Protein AF-A0A383TWI8-F1 (afdb_monomer_lite)

Radius of gyration: 23.91 Å; chains: 1; bounding box: 51×26×67 Å

Secondary structure (DSSP, 8-state):
-----------HHHHHHHHHHHHHHT--HHHHHHHHHTTPPPHHHHHHHHHHHHHHHHHHHHHHHHHHHHHHHHHHHSS--HHHHHHHHHHHHHHHTTS----TT--GGGTTS--

Sequence (115 aa):
MKNTRVVVRLAEEDKQRWVKMCEKRGISLTDLVISSVEEKMMKDEKLGLMKFIELQDNYFLKVQNNINQFAKHANTQQRVGEASLREFNELLKQVQIFKIPTSPELNMRTLTNDL

pLDDT: mean 75.93, std 17.26, range [35.06, 98.0]

Organism: NCBI:txid2497989

Structure (mmCIF, N/CA/C/O backbone):
data_AF-A0A383TWI8-F1
#
_entry.id   AF-A0A383TWI8-F1
#
loop_
_atom_site.group_PDB
_atom_site.id
_atom_site.type_symbol
_atom_site.label_atom_id
_atom_site.label_alt_id
_atom_site.label_comp_id
_atom_site.label_asym_id
_atom_site.label_entity_id
_atom_site.label_seq_id
_atom_site.pdbx_PDB_ins_code
_atom_site.Cartn_x
_atom_site.Cartn_y
_atom_site.Cartn_z
_atom_site.occupancy
_atom_site.B_iso_or_equiv
_atom_site.auth_seq_id
_atom_site.auth_comp_id
_atom_site.auth_asym_id
_atom_site.auth_atom_id
_atom_site.pdbx_PDB_model_num
ATOM 1 N N . MET A 1 1 ? -20.895 14.874 4.192 1.00 60.53 1 MET A N 1
ATOM 2 C CA . MET A 1 1 ? -21.438 13.637 4.801 1.00 60.53 1 MET A CA 1
ATOM 3 C C . MET A 1 1 ? -21.515 13.824 6.307 1.00 60.53 1 MET A C 1
ATOM 5 O O . MET A 1 1 ? -20.646 14.493 6.853 1.00 60.53 1 MET A O 1
ATOM 9 N N . LYS A 1 2 ? -22.555 13.300 6.967 1.00 74.31 2 LYS A N 1
ATOM 10 C CA . LYS A 1 2 ? -22.624 13.266 8.435 1.00 74.31 2 LYS A CA 1
ATOM 11 C C . LYS A 1 2 ? -21.988 11.961 8.911 1.00 74.31 2 LYS A C 1
ATOM 13 O O . LYS A 1 2 ? -22.376 10.903 8.432 1.00 74.31 2 LYS A O 1
ATOM 18 N N . ASN A 1 3 ? -21.029 12.048 9.828 1.00 86.38 3 ASN A N 1
ATOM 19 C CA . ASN A 1 3 ? -20.415 10.869 10.432 1.00 86.38 3 ASN A CA 1
ATOM 20 C C . ASN A 1 3 ? -21.327 10.327 11.536 1.00 86.38 3 ASN A C 1
ATOM 22 O O . ASN A 1 3 ? -21.845 11.095 12.349 1.00 86.38 3 ASN A O 1
ATOM 26 N N . THR A 1 4 ? -21.482 9.008 11.585 1.00 92.69 4 THR A N 1
ATOM 27 C CA . THR A 1 4 ? -22.238 8.306 12.627 1.00 92.69 4 THR A CA 1
ATOM 28 C C . THR A 1 4 ? -21.302 7.367 13.376 1.00 92.69 4 THR A C 1
ATOM 30 O O . THR A 1 4 ? -20.346 6.841 12.811 1.00 92.69 4 THR A O 1
ATOM 33 N N . ARG A 1 5 ? -21.551 7.182 14.675 1.00 92.81 5 ARG A N 1
ATOM 34 C CA . ARG A 1 5 ? -20.750 6.304 15.527 1.00 92.81 5 ARG A CA 1
ATOM 35 C C . ARG A 1 5 ? -21.345 4.901 15.543 1.00 92.81 5 ARG A C 1
ATOM 37 O O . ARG A 1 5 ? -22.521 4.742 15.850 1.00 92.81 5 ARG A O 1
ATOM 44 N N . VAL A 1 6 ? -20.503 3.904 15.301 1.00 92.00 6 VAL A N 1
ATOM 45 C CA . VAL A 1 6 ? -20.802 2.486 15.533 1.00 92.00 6 VAL A CA 1
ATOM 46 C C . VAL A 1 6 ? -19.965 2.015 16.720 1.00 92.00 6 VAL A C 1
ATOM 48 O O . VAL A 1 6 ? -18.803 2.400 16.851 1.00 92.00 6 VAL A O 1
ATOM 51 N N . VAL A 1 7 ? -20.558 1.220 17.611 1.00 94.94 7 VAL A N 1
ATOM 52 C CA . VAL A 1 7 ? -19.869 0.627 18.764 1.00 94.94 7 VAL A CA 1
ATOM 53 C C . VAL A 1 7 ? -19.819 -0.880 18.568 1.00 94.94 7 VAL A C 1
ATOM 55 O O . VAL A 1 7 ? -20.856 -1.514 18.397 1.00 94.94 7 VAL A O 1
ATOM 58 N N . VAL A 1 8 ? -18.615 -1.445 18.617 1.00 92.25 8 VAL A N 1
ATOM 59 C CA . VAL A 1 8 ? -18.371 -2.887 18.502 1.00 92.25 8 VAL A CA 1
ATOM 60 C C . VAL A 1 8 ? -17.840 -3.395 19.839 1.00 92.25 8 VAL A C 1
ATOM 62 O O . VAL A 1 8 ? -16.977 -2.759 20.445 1.00 92.25 8 VAL A O 1
ATOM 65 N N . ARG A 1 9 ? -18.370 -4.528 20.311 1.00 95.38 9 ARG A N 1
ATOM 66 C CA . ARG A 1 9 ? -17.833 -5.255 21.469 1.00 95.38 9 ARG A CA 1
ATOM 67 C C . ARG A 1 9 ? -16.881 -6.337 20.972 1.00 95.38 9 ARG A C 1
ATOM 69 O O . ARG A 1 9 ? -17.235 -7.085 20.069 1.00 95.38 9 ARG A O 1
ATOM 76 N N . LEU A 1 10 ? -15.704 -6.407 21.576 1.00 95.06 10 LEU A N 1
ATOM 77 C CA . LEU A 1 10 ? -14.658 -7.381 21.285 1.00 95.06 10 LEU A CA 1
ATOM 78 C C . LEU A 1 10 ? -13.853 -7.647 22.559 1.00 95.06 10 LEU A C 1
ATOM 80 O O . LEU A 1 10 ? -13.938 -6.863 23.510 1.00 95.06 10 LEU A O 1
ATOM 84 N N . ALA A 1 11 ? -13.094 -8.740 22.570 1.00 98.00 11 ALA A N 1
ATOM 85 C CA .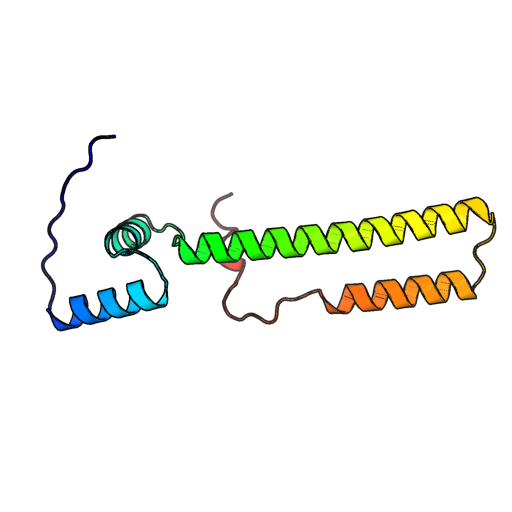 ALA A 1 11 ? -12.156 -9.021 23.646 1.00 98.00 11 ALA A CA 1
ATOM 86 C C . ALA A 1 11 ? -11.054 -7.947 23.693 1.00 98.00 11 ALA A C 1
ATOM 88 O O . ALA A 1 11 ? -10.709 -7.333 22.675 1.00 98.00 11 ALA A O 1
ATOM 89 N N . GLU A 1 12 ? -10.506 -7.697 24.880 1.00 97.44 12 GLU A N 1
ATOM 90 C CA . GLU A 1 12 ? -9.469 -6.675 25.054 1.00 97.44 12 GLU A CA 1
ATOM 91 C C . GLU A 1 12 ? -8.191 -7.066 24.297 1.00 97.44 12 GLU A C 1
ATOM 93 O O . GLU A 1 12 ? -7.544 -6.221 23.677 1.00 97.44 12 GLU A O 1
ATOM 98 N N . GLU A 1 13 ? -7.876 -8.360 24.249 1.00 97.69 13 GLU A N 1
ATOM 99 C CA . GLU A 1 13 ? -6.731 -8.904 23.523 1.00 97.69 13 GLU A CA 1
ATOM 100 C C . GLU A 1 13 ? -6.848 -8.650 22.013 1.00 97.69 13 GLU A C 1
ATOM 102 O O . GLU A 1 13 ? -5.875 -8.246 21.366 1.00 97.69 13 GLU A O 1
ATOM 107 N N . ASP A 1 14 ? -8.049 -8.819 21.454 1.00 96.62 14 ASP A N 1
ATOM 108 C CA . ASP A 1 14 ? -8.321 -8.550 20.041 1.00 96.62 14 ASP A CA 1
ATOM 109 C C . ASP A 1 14 ? -8.145 -7.067 19.727 1.00 96.62 14 ASP A C 1
ATOM 111 O O . ASP A 1 14 ? -7.476 -6.704 18.755 1.00 96.62 14 ASP A O 1
ATOM 115 N N . LYS A 1 15 ? -8.670 -6.194 20.592 1.00 96.19 15 LYS A N 1
ATOM 116 C CA . LYS A 1 15 ? -8.531 -4.745 20.441 1.00 96.19 15 LYS A CA 1
ATOM 117 C C . LYS A 1 15 ? -7.064 -4.329 20.447 1.00 96.19 15 LYS A C 1
ATOM 119 O O . LYS A 1 15 ? -6.641 -3.568 19.577 1.00 96.19 15 LYS A O 1
ATOM 124 N N . GLN A 1 16 ? -6.275 -4.843 21.386 1.00 97.31 16 GLN A N 1
ATOM 125 C CA . GLN A 1 16 ? -4.843 -4.552 21.464 1.00 97.31 16 GLN A CA 1
ATOM 126 C C . GLN A 1 16 ? -4.093 -5.050 20.230 1.00 97.31 16 GLN A C 1
ATOM 128 O O . GLN A 1 16 ? -3.224 -4.349 19.704 1.00 97.31 16 GLN A O 1
ATOM 133 N N . ARG A 1 17 ? -4.440 -6.239 19.729 1.00 97.06 17 ARG A N 1
ATOM 134 C CA . ARG A 1 17 ? -3.866 -6.777 18.493 1.00 97.06 17 ARG A CA 1
ATOM 135 C C . ARG A 1 17 ? -4.189 -5.889 17.290 1.00 97.06 17 ARG A C 1
ATOM 137 O O . ARG A 1 17 ? -3.295 -5.625 16.486 1.00 97.06 17 ARG A O 1
ATOM 144 N N . TRP A 1 18 ? -5.426 -5.408 17.172 1.00 96.25 18 TRP A N 1
ATOM 145 C CA . TRP A 1 18 ? -5.835 -4.520 16.081 1.00 96.25 18 TRP A CA 1
ATOM 146 C C . TRP A 1 18 ? -5.108 -3.178 16.151 1.00 96.25 18 TRP A C 1
ATOM 148 O O . TRP A 1 18 ? -4.590 -2.723 15.136 1.00 96.25 18 TRP A O 1
ATOM 158 N N . VAL A 1 19 ? -4.987 -2.585 17.344 1.00 95.56 19 VAL A N 1
ATOM 159 C CA . VAL A 1 19 ? -4.235 -1.334 17.549 1.00 95.56 19 VAL A CA 1
ATOM 160 C C . VAL A 1 19 ? -2.777 -1.493 17.117 1.00 95.56 19 VAL A C 1
ATOM 162 O O . VAL A 1 19 ? -2.309 -0.711 16.295 1.00 95.56 19 VAL A O 1
ATOM 165 N N . LYS A 1 20 ? -2.084 -2.548 17.568 1.00 97.19 20 LYS A N 1
ATOM 166 C CA . LYS A 1 20 ? -0.687 -2.812 17.171 1.00 97.19 20 LYS A CA 1
ATOM 167 C C . LYS A 1 20 ? -0.526 -2.986 15.660 1.00 97.19 20 LYS A C 1
ATOM 169 O O . LYS A 1 20 ? 0.459 -2.541 15.075 1.00 97.19 20 LYS A O 1
ATOM 174 N N . MET A 1 21 ? -1.484 -3.648 15.012 1.00 94.50 21 MET A N 1
ATOM 175 C CA . MET A 1 21 ? -1.477 -3.800 13.558 1.00 94.50 21 MET A CA 1
ATOM 176 C C . MET A 1 21 ? -1.659 -2.452 12.852 1.00 94.50 21 MET A C 1
ATOM 178 O O . MET A 1 21 ? -0.924 -2.162 11.908 1.00 94.50 21 MET A O 1
ATOM 182 N N . CYS A 1 22 ? -2.606 -1.637 13.315 1.00 94.50 22 CYS A N 1
ATOM 183 C CA . CYS A 1 22 ? -2.856 -0.293 12.807 1.00 94.50 22 CYS A CA 1
ATOM 184 C C . CYS A 1 22 ? -1.620 0.607 12.946 1.00 94.50 22 CYS A C 1
ATOM 186 O O . CYS A 1 22 ? -1.238 1.259 11.978 1.00 94.50 22 CYS A O 1
ATOM 188 N N . GLU A 1 23 ? -0.944 0.577 14.098 1.00 94.69 23 GLU A N 1
ATOM 189 C CA . GLU A 1 23 ? 0.307 1.309 14.338 1.00 94.69 23 GLU A CA 1
ATOM 190 C C . GLU A 1 23 ? 1.407 0.887 13.364 1.00 94.69 23 GLU A C 1
ATOM 192 O O . GLU A 1 23 ? 2.026 1.736 12.724 1.00 94.69 23 GLU A O 1
ATOM 197 N N . LYS A 1 24 ? 1.609 -0.426 13.185 1.00 93.56 24 LYS A N 1
ATOM 198 C CA . LYS A 1 24 ? 2.609 -0.956 12.247 1.00 93.56 24 LYS A CA 1
ATOM 199 C C . LYS A 1 24 ? 2.340 -0.521 10.802 1.00 93.56 24 LYS A C 1
ATOM 201 O O . LYS A 1 24 ? 3.285 -0.282 10.056 1.00 93.56 24 LYS A O 1
ATOM 206 N N . ARG A 1 25 ? 1.067 -0.455 10.403 1.00 88.62 25 ARG A N 1
ATOM 207 C CA . ARG A 1 25 ? 0.631 -0.090 9.044 1.00 88.62 25 ARG A CA 1
ATOM 208 C C . ARG A 1 25 ? 0.440 1.420 8.845 1.00 88.62 25 ARG A C 1
ATOM 210 O O . ARG A 1 25 ? 0.272 1.865 7.716 1.00 88.62 25 ARG A O 1
ATOM 217 N N . GLY A 1 26 ? 0.459 2.217 9.914 1.00 91.88 26 GLY A N 1
ATOM 218 C CA . GLY A 1 26 ? 0.180 3.654 9.854 1.00 91.88 26 GLY A CA 1
ATOM 219 C C . GLY A 1 26 ? -1.267 3.991 9.467 1.00 91.88 26 GLY A C 1
ATOM 220 O O . GLY A 1 26 ? -1.506 5.017 8.830 1.00 91.88 26 GLY A O 1
ATOM 221 N N . ILE A 1 27 ? -2.230 3.136 9.826 1.00 93.31 27 ILE A N 1
ATOM 222 C CA . ILE A 1 27 ? -3.667 3.316 9.544 1.00 93.31 27 ILE A CA 1
ATOM 223 C C . ILE A 1 27 ? -4.467 3.462 10.842 1.00 93.31 27 ILE A C 1
ATOM 225 O O . ILE A 1 27 ? -3.990 3.095 11.913 1.00 93.31 27 ILE A O 1
ATOM 229 N N . SER A 1 28 ? -5.693 3.988 10.775 1.00 94.19 28 SER A N 1
ATOM 230 C CA . SER A 1 28 ? -6.575 4.043 11.947 1.00 94.19 28 SER A CA 1
ATOM 231 C C . SER A 1 28 ? -7.428 2.776 12.096 1.00 94.19 28 SER A C 1
ATOM 233 O O . SER A 1 28 ? -7.684 2.060 11.131 1.00 94.19 28 SER A O 1
ATOM 235 N N . LEU A 1 29 ? -7.942 2.524 13.306 1.00 93.62 29 LEU A N 1
ATOM 236 C CA . LEU A 1 29 ? -8.956 1.482 13.544 1.00 93.62 29 LEU A CA 1
A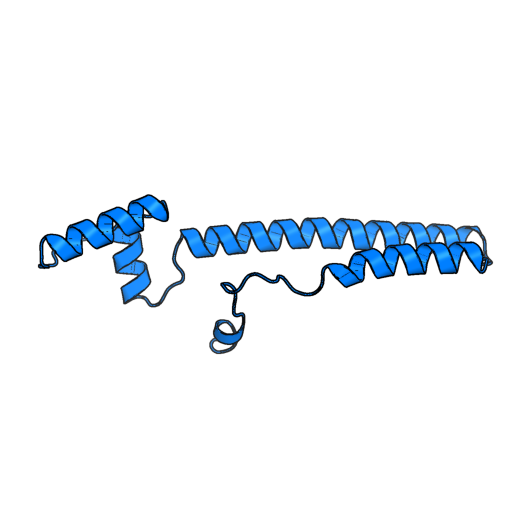TOM 237 C C . LEU A 1 29 ? -10.213 1.683 12.687 1.00 93.62 29 LEU A C 1
ATOM 239 O O . LEU A 1 29 ? -10.807 0.713 12.232 1.00 93.62 29 LEU A O 1
ATOM 243 N N . THR A 1 30 ? -10.611 2.936 12.462 1.00 93.06 30 THR A N 1
ATOM 244 C CA . THR A 1 30 ? -11.740 3.266 11.589 1.00 93.06 30 THR A CA 1
ATOM 245 C C . THR A 1 30 ? -11.453 2.842 10.153 1.00 93.06 30 THR A C 1
ATOM 247 O O . THR A 1 30 ? -12.294 2.187 9.547 1.00 93.06 30 THR A O 1
ATOM 250 N N . ASP A 1 31 ? -10.262 3.160 9.633 1.00 91.94 31 ASP A N 1
ATOM 251 C CA . ASP A 1 31 ? -9.855 2.756 8.283 1.00 91.94 31 ASP A CA 1
ATOM 252 C C . ASP A 1 31 ? -9.830 1.234 8.160 1.00 91.94 31 ASP A C 1
ATOM 254 O O . ASP A 1 31 ? -10.350 0.697 7.186 1.00 91.94 31 ASP A O 1
ATOM 258 N N . LEU A 1 32 ? -9.285 0.542 9.165 1.00 93.31 32 LEU A N 1
ATOM 259 C CA . LEU A 1 32 ? -9.261 -0.915 9.210 1.00 93.31 32 LEU A CA 1
ATOM 260 C C . LEU A 1 32 ? -10.677 -1.501 9.134 1.00 93.31 32 LEU A C 1
ATOM 262 O O . LEU A 1 32 ? -10.940 -2.347 8.283 1.00 93.31 32 LEU A O 1
ATOM 266 N N . VAL A 1 33 ? -11.586 -1.059 10.008 1.00 93.56 33 VAL A N 1
ATOM 267 C CA . VAL A 1 33 ? -12.952 -1.602 10.082 1.00 93.56 33 VAL A CA 1
ATOM 268 C C . VAL A 1 33 ? -13.727 -1.305 8.802 1.00 93.56 33 VAL A C 1
ATOM 270 O O . VAL A 1 33 ? -14.328 -2.216 8.246 1.00 93.56 33 VAL A O 1
ATOM 273 N N . ILE A 1 34 ? -13.690 -0.063 8.310 1.00 92.38 34 ILE A N 1
ATOM 274 C CA . ILE A 1 34 ? -14.401 0.317 7.083 1.00 92.38 34 ILE A CA 1
ATOM 275 C C . ILE A 1 34 ? -13.857 -0.471 5.893 1.00 92.38 34 ILE A C 1
ATOM 277 O O . ILE A 1 34 ? -14.635 -1.094 5.183 1.00 92.38 34 ILE A O 1
ATOM 281 N N . SER A 1 35 ? -12.534 -0.499 5.702 1.00 91.31 35 SER A N 1
ATOM 282 C CA . SER A 1 35 ? -11.926 -1.191 4.556 1.00 91.31 35 SER A CA 1
ATOM 283 C C . SER A 1 35 ? -12.204 -2.694 4.593 1.00 91.31 35 SER A C 1
ATOM 285 O O . SER A 1 35 ? -12.491 -3.284 3.560 1.00 91.31 35 SER A O 1
ATOM 287 N N . SER A 1 36 ? -12.200 -3.299 5.786 1.00 90.69 36 SER A N 1
ATOM 288 C CA . SER A 1 36 ? -12.505 -4.727 5.948 1.00 90.69 36 SER A CA 1
ATOM 289 C C . SER A 1 36 ? -13.974 -5.052 5.671 1.00 90.69 36 SER A C 1
ATOM 291 O O . SER A 1 36 ? -14.261 -6.083 5.079 1.00 90.69 36 SER A O 1
ATOM 293 N N . VAL A 1 37 ? -14.908 -4.197 6.105 1.00 91.44 37 VAL A N 1
ATOM 294 C CA . VAL A 1 37 ? -16.353 -4.408 5.902 1.00 91.44 37 VAL A CA 1
ATOM 295 C C . VAL A 1 37 ? -16.773 -4.106 4.465 1.00 91.44 37 VAL A C 1
ATOM 297 O O . VAL A 1 37 ? -17.660 -4.764 3.937 1.00 91.44 37 VAL A O 1
ATOM 300 N N . GLU A 1 38 ? -16.156 -3.109 3.836 1.00 92.31 38 GLU A N 1
ATOM 301 C CA . GLU A 1 38 ? -16.454 -2.709 2.458 1.00 92.31 38 GLU A CA 1
ATOM 302 C C . GLU A 1 38 ? -15.639 -3.488 1.414 1.00 92.31 38 GLU A C 1
ATOM 304 O O . GLU A 1 38 ? -15.735 -3.167 0.233 1.00 92.31 38 GLU A O 1
ATOM 309 N N . GLU A 1 39 ? -14.821 -4.460 1.838 1.00 86.88 39 GLU A N 1
ATOM 310 C CA . GLU A 1 39 ? -13.901 -5.232 0.983 1.00 86.88 39 GLU A CA 1
ATOM 311 C C . GLU A 1 39 ? -13.003 -4.336 0.107 1.00 86.88 39 GLU A C 1
ATOM 313 O O . GLU A 1 39 ? -12.625 -4.665 -1.017 1.00 86.88 39 GLU A O 1
ATOM 318 N N . LYS A 1 40 ? -12.643 -3.161 0.636 1.00 85.88 40 LYS A N 1
ATOM 319 C CA . LYS A 1 40 ? -11.800 -2.183 -0.050 1.00 85.88 40 LYS A CA 1
ATOM 320 C C . LYS A 1 40 ? -10.344 -2.359 0.339 1.00 85.88 40 LYS A C 1
ATOM 322 O O . LYS A 1 40 ? -10.011 -2.650 1.484 1.00 85.88 40 LYS A O 1
ATOM 327 N N . MET A 1 41 ? -9.472 -2.077 -0.625 1.00 83.25 41 MET A N 1
ATOM 328 C CA . MET A 1 41 ? -8.032 -1.980 -0.399 1.00 83.25 41 MET A CA 1
ATOM 329 C C . MET A 1 41 ? -7.730 -0.980 0.720 1.00 83.25 41 MET A C 1
ATOM 331 O O . MET A 1 41 ? -8.256 0.142 0.719 1.00 83.25 41 MET A O 1
ATOM 335 N N . MET A 1 42 ? -6.858 -1.369 1.650 1.00 87.31 42 MET A N 1
ATOM 336 C CA . MET A 1 42 ? -6.489 -0.502 2.758 1.00 87.31 42 MET A CA 1
ATOM 337 C C . MET A 1 42 ? -5.653 0.688 2.281 1.00 87.31 42 MET A C 1
ATOM 339 O O . MET A 1 42 ? -5.024 0.695 1.219 1.00 87.31 42 MET A O 1
ATOM 343 N N . LYS A 1 43 ? -5.673 1.764 3.069 1.00 83.25 43 LYS A N 1
ATOM 344 C CA . LYS A 1 43 ? -5.051 3.040 2.696 1.00 83.25 43 LYS A CA 1
ATOM 345 C C . LYS A 1 43 ? -3.531 2.934 2.519 1.00 83.25 43 LYS A C 1
ATOM 347 O O . LYS A 1 43 ? -2.980 3.580 1.627 1.00 83.25 43 LYS A O 1
ATOM 352 N N . ASP A 1 44 ? -2.869 2.146 3.358 1.00 83.19 44 ASP A N 1
ATOM 353 C CA . ASP A 1 44 ? -1.440 1.836 3.277 1.00 83.19 44 ASP A CA 1
ATOM 354 C C . ASP A 1 44 ? -1.105 1.051 2.004 1.00 83.19 44 ASP A C 1
ATOM 356 O O . ASP A 1 44 ? -0.165 1.407 1.292 1.00 83.19 44 ASP A O 1
ATOM 360 N N . GLU A 1 45 ? -1.928 0.060 1.659 1.00 83.94 45 GLU A N 1
ATOM 361 C CA . GLU A 1 45 ? -1.795 -0.735 0.433 1.00 83.94 45 GLU A CA 1
ATOM 362 C C . GLU A 1 45 ? -1.953 0.142 -0.815 1.00 83.94 45 GLU A C 1
ATOM 364 O O . GLU A 1 45 ? -1.108 0.118 -1.712 1.00 83.94 45 GLU A O 1
ATOM 369 N N . LYS A 1 46 ? -2.974 1.010 -0.836 1.00 84.69 46 LYS A N 1
ATOM 370 C CA . LYS A 1 46 ? -3.190 1.973 -1.925 1.00 84.69 46 LYS A CA 1
ATOM 371 C C . LYS A 1 46 ? -2.007 2.928 -2.086 1.00 84.69 46 LYS A C 1
ATOM 373 O O . LYS A 1 46 ? -1.613 3.236 -3.210 1.00 84.69 46 LYS A O 1
ATOM 378 N N . LEU A 1 47 ? -1.435 3.407 -0.981 1.00 83.31 47 LEU A N 1
ATOM 379 C CA . LEU A 1 47 ? -0.262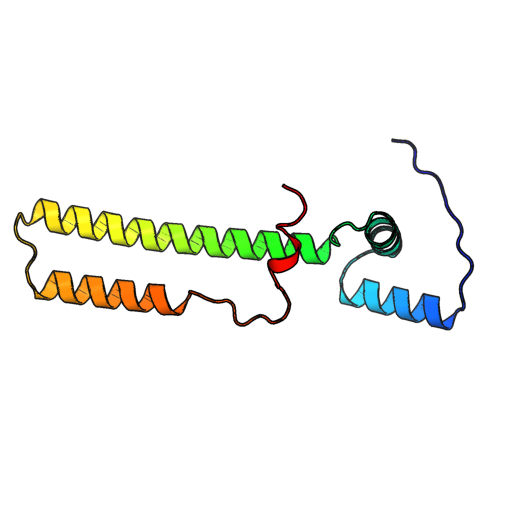 4.280 -1.015 1.00 83.31 47 LEU A CA 1
ATOM 380 C C . LEU A 1 47 ? 0.974 3.545 -1.550 1.00 83.31 47 LEU A C 1
ATOM 382 O O . LEU A 1 47 ? 1.725 4.115 -2.342 1.00 83.31 47 LEU A O 1
ATOM 386 N N . GLY A 1 48 ? 1.176 2.292 -1.138 1.00 84.12 48 GLY A N 1
ATOM 387 C CA . GLY A 1 48 ? 2.235 1.432 -1.663 1.00 84.12 48 GLY A CA 1
ATOM 388 C C . GLY A 1 48 ? 2.106 1.224 -3.172 1.00 84.12 48 GLY A C 1
ATOM 389 O O . GLY A 1 48 ? 3.075 1.428 -3.902 1.00 84.12 48 GLY A O 1
ATOM 390 N N . LEU A 1 49 ? 0.894 0.921 -3.646 1.00 82.31 49 LEU A N 1
ATOM 391 C CA . LEU A 1 49 ? 0.599 0.753 -5.068 1.00 82.31 49 LEU A CA 1
ATOM 392 C C . LEU A 1 49 ? 0.852 2.039 -5.867 1.00 82.31 49 LEU A C 1
ATOM 394 O O . LEU A 1 49 ? 1.478 1.986 -6.921 1.00 82.31 49 LEU A O 1
ATOM 398 N N . MET A 1 50 ? 0.424 3.199 -5.361 1.00 80.12 50 MET A N 1
ATOM 399 C CA . MET A 1 50 ? 0.650 4.484 -6.036 1.00 80.12 50 MET A CA 1
ATOM 400 C C . MET A 1 50 ? 2.137 4.811 -6.173 1.00 80.12 50 MET A C 1
ATOM 402 O O . MET A 1 50 ? 2.588 5.154 -7.262 1.00 80.12 50 MET A O 1
ATOM 406 N N . LYS A 1 51 ? 2.918 4.634 -5.100 1.00 81.44 51 LYS A N 1
ATOM 407 C CA . LYS A 1 51 ? 4.378 4.813 -5.151 1.00 81.44 51 LYS A CA 1
ATOM 408 C C . LYS A 1 51 ? 5.030 3.851 -6.137 1.00 81.44 51 LYS A C 1
ATOM 410 O O . LYS A 1 51 ? 5.972 4.219 -6.831 1.00 81.44 51 LYS A O 1
ATOM 415 N N . PHE A 1 52 ? 4.541 2.615 -6.195 1.00 78.88 52 PHE A N 1
ATOM 416 C CA . PHE A 1 52 ? 5.026 1.633 -7.151 1.00 78.88 52 PHE A CA 1
ATOM 417 C C . PHE A 1 52 ? 4.753 2.067 -8.598 1.00 78.88 52 PHE A C 1
ATOM 419 O O . PHE A 1 52 ? 5.678 2.050 -9.405 1.00 78.88 52 PHE A O 1
ATOM 426 N N . ILE A 1 53 ? 3.530 2.507 -8.912 1.00 74.44 53 ILE A N 1
ATOM 427 C CA . ILE A 1 53 ? 3.163 3.017 -10.244 1.00 74.44 53 ILE A CA 1
ATOM 428 C C . ILE A 1 53 ? 4.036 4.219 -10.616 1.00 74.44 53 ILE A C 1
ATOM 430 O O . ILE A 1 53 ? 4.633 4.229 -11.686 1.00 74.44 53 ILE A O 1
ATOM 434 N N . GLU A 1 54 ? 4.193 5.184 -9.710 1.00 74.94 54 GLU A N 1
ATOM 435 C CA . GLU A 1 54 ? 5.014 6.376 -9.943 1.00 74.94 54 GLU A CA 1
ATOM 436 C C . GLU A 1 54 ? 6.486 6.026 -10.218 1.00 74.94 54 GLU A C 1
ATOM 438 O O . GLU A 1 54 ? 7.128 6.604 -11.100 1.00 74.94 54 GLU A O 1
ATOM 443 N N . LEU A 1 55 ? 7.043 5.051 -9.494 1.00 77.69 55 LEU A N 1
ATOM 444 C CA . LEU A 1 55 ? 8.382 4.543 -9.782 1.00 77.69 55 LEU A CA 1
ATOM 445 C C . LEU A 1 55 ? 8.441 3.928 -11.182 1.00 77.69 55 LEU A C 1
ATOM 447 O O . LEU A 1 55 ? 9.349 4.264 -11.941 1.00 77.69 55 LEU A O 1
ATOM 451 N N . GLN A 1 56 ? 7.479 3.073 -11.543 1.00 72.94 56 GLN A N 1
ATOM 452 C CA . GLN A 1 56 ? 7.414 2.461 -12.874 1.00 72.94 56 GLN A CA 1
ATOM 453 C C . GLN A 1 56 ? 7.310 3.512 -13.988 1.00 72.94 56 GLN A C 1
ATOM 455 O O . GLN A 1 56 ? 8.075 3.433 -14.949 1.00 72.94 56 GLN A O 1
ATOM 460 N N . ASP A 1 57 ? 6.461 4.530 -13.843 1.00 71.31 57 ASP A N 1
ATOM 461 C CA . ASP A 1 57 ? 6.324 5.621 -14.817 1.00 71.31 57 ASP A CA 1
ATOM 462 C C . ASP A 1 57 ? 7.653 6.361 -15.024 1.00 71.31 57 ASP A C 1
ATOM 464 O O . ASP A 1 57 ? 8.093 6.573 -16.159 1.00 71.31 57 ASP A O 1
ATOM 468 N N . ASN A 1 58 ? 8.367 6.666 -13.936 1.00 75.25 58 ASN A N 1
ATOM 469 C CA . ASN A 1 58 ? 9.699 7.268 -14.003 1.00 75.25 58 ASN A CA 1
ATOM 470 C C . ASN A 1 58 ? 10.717 6.381 -14.746 1.00 75.25 58 ASN A C 1
ATOM 472 O O . ASN A 1 58 ? 11.590 6.895 -15.454 1.00 75.25 58 ASN A O 1
ATOM 476 N N . TYR A 1 59 ? 10.624 5.055 -14.614 1.00 74.44 59 TYR A N 1
ATOM 477 C CA . TYR A 1 59 ? 11.468 4.125 -15.367 1.00 74.44 59 TYR A CA 1
ATOM 478 C C . TYR A 1 59 ? 11.094 4.085 -16.851 1.00 74.44 59 TYR A C 1
ATOM 480 O O . TYR A 1 59 ? 11.986 4.202 -17.696 1.00 74.44 59 TYR A O 1
ATOM 488 N N . PHE A 1 60 ? 9.806 3.984 -17.189 1.00 76.50 60 PHE A N 1
ATOM 489 C CA . PHE A 1 60 ? 9.348 3.972 -18.582 1.00 76.50 60 PHE A CA 1
ATOM 490 C C . PHE A 1 60 ? 9.739 5.249 -19.329 1.00 76.50 60 PHE A C 1
ATOM 492 O O . PHE A 1 60 ? 10.189 5.164 -20.473 1.00 76.50 60 PHE A O 1
ATOM 499 N N . LEU A 1 61 ? 9.691 6.412 -18.671 1.00 77.94 61 LEU A N 1
ATOM 500 C CA . LEU A 1 61 ? 10.169 7.674 -19.242 1.00 77.94 61 LEU A CA 1
ATOM 501 C C . LEU A 1 61 ? 11.663 7.632 -19.602 1.00 77.94 61 LEU A C 1
ATOM 503 O O . LEU A 1 61 ? 12.060 8.111 -20.666 1.00 77.94 61 LEU A O 1
ATOM 507 N N . LYS A 1 62 ? 12.512 7.028 -18.760 1.00 79.25 62 LYS A N 1
ATOM 508 C CA . LYS A 1 62 ? 13.949 6.867 -19.060 1.00 79.25 62 LYS A CA 1
ATOM 509 C C . LYS A 1 62 ? 14.178 5.935 -20.247 1.00 79.25 62 LYS A C 1
ATOM 511 O O . LYS A 1 62 ? 14.989 6.245 -21.118 1.00 79.25 62 LYS A O 1
ATOM 516 N N . VAL A 1 63 ? 13.434 4.831 -20.315 1.00 75.12 63 VAL A N 1
ATOM 517 C CA . VAL A 1 63 ? 13.484 3.898 -21.450 1.00 75.12 63 VAL A CA 1
ATOM 518 C C . VAL A 1 63 ? 13.064 4.597 -22.740 1.00 75.12 63 VAL A C 1
ATOM 520 O O . VAL A 1 63 ? 13.790 4.543 -23.733 1.00 75.12 63 VAL A O 1
ATOM 523 N N . GLN A 1 64 ? 11.940 5.313 -22.716 1.00 76.69 64 GLN A N 1
ATOM 524 C CA . GLN A 1 64 ? 11.443 6.076 -23.857 1.00 76.69 64 GLN A CA 1
ATOM 525 C C . GLN A 1 64 ? 12.464 7.122 -24.324 1.00 76.69 64 GLN A C 1
ATOM 527 O O . GLN A 1 64 ? 12.724 7.239 -25.523 1.00 76.69 64 GLN A O 1
ATOM 532 N N . ASN A 1 65 ? 13.089 7.849 -23.394 1.00 80.25 65 ASN A N 1
ATOM 533 C CA . ASN A 1 65 ? 14.131 8.822 -23.715 1.00 80.25 65 ASN A CA 1
ATOM 534 C C . ASN A 1 65 ? 15.339 8.175 -24.401 1.00 80.25 65 ASN A C 1
ATOM 536 O O . ASN A 1 65 ? 15.819 8.710 -25.400 1.00 80.25 65 ASN A O 1
ATOM 540 N N . ASN A 1 66 ? 15.798 7.019 -23.919 1.00 76.81 66 ASN A N 1
ATOM 541 C CA . ASN A 1 66 ? 16.920 6.302 -24.525 1.00 76.81 66 ASN A CA 1
ATOM 542 C C . ASN A 1 66 ? 16.580 5.790 -25.934 1.00 76.81 66 ASN A C 1
ATOM 544 O O . ASN A 1 66 ? 17.382 5.952 -26.852 1.00 76.81 66 ASN A O 1
ATOM 548 N N . ILE A 1 67 ? 15.373 5.247 -26.138 1.00 76.69 67 ILE A N 1
ATOM 549 C CA . ILE A 1 67 ? 14.886 4.823 -27.463 1.00 76.69 67 ILE A CA 1
ATOM 550 C C . ILE A 1 67 ? 14.836 6.014 -28.427 1.00 76.69 67 ILE A C 1
ATOM 552 O O . ILE A 1 67 ? 15.329 5.922 -29.551 1.00 76.69 67 ILE A O 1
ATOM 556 N N . ASN A 1 68 ? 14.298 7.153 -27.985 1.00 78.00 68 ASN A N 1
ATOM 557 C CA . ASN A 1 68 ? 14.227 8.367 -28.798 1.00 78.00 68 ASN A CA 1
ATOM 558 C C . ASN A 1 68 ? 15.617 8.904 -29.165 1.00 78.00 68 ASN A C 1
ATOM 560 O O . ASN A 1 68 ? 15.824 9.359 -30.291 1.00 78.00 68 ASN A O 1
ATOM 564 N N . GLN A 1 69 ? 16.575 8.856 -28.237 1.00 78.75 69 GLN A N 1
ATOM 565 C CA . GLN A 1 69 ? 17.960 9.250 -28.506 1.00 78.75 69 GLN A CA 1
ATOM 566 C C . GLN A 1 69 ? 18.618 8.317 -29.522 1.00 78.75 69 GLN A C 1
ATOM 568 O O . GLN A 1 69 ? 19.241 8.800 -30.468 1.00 78.75 69 GLN A O 1
ATOM 573 N N . PHE A 1 70 ? 18.416 7.005 -29.391 1.00 76.81 70 PHE A N 1
ATOM 574 C CA . PHE A 1 70 ? 18.914 6.039 -30.364 1.00 76.81 70 PHE A CA 1
ATOM 575 C C . PHE A 1 70 ? 18.304 6.259 -31.752 1.00 76.81 70 PHE A C 1
ATOM 577 O O . PHE A 1 70 ? 19.034 6.325 -32.737 1.00 76.81 70 PHE A O 1
ATOM 584 N N . ALA A 1 71 ? 16.988 6.464 -31.841 1.00 76.25 71 ALA A N 1
ATOM 585 C CA . ALA A 1 71 ? 16.315 6.758 -33.103 1.00 76.25 71 ALA A CA 1
ATOM 586 C C . ALA A 1 71 ? 16.858 8.041 -33.758 1.00 76.25 71 ALA A C 1
ATOM 588 O O . ALA A 1 71 ? 17.136 8.057 -34.956 1.00 76.25 71 ALA A O 1
ATOM 589 N N . LYS A 1 72 ? 17.083 9.109 -32.977 1.00 79.62 72 LYS A N 1
ATOM 590 C CA . LYS A 1 72 ? 17.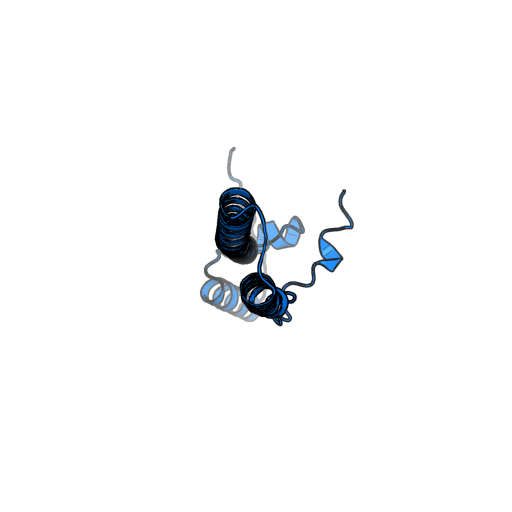724 10.342 -33.468 1.00 79.62 72 LYS A CA 1
ATOM 591 C C . LYS A 1 72 ? 19.148 10.095 -33.962 1.00 79.62 72 LYS A C 1
ATOM 593 O O . LYS A 1 72 ? 19.510 10.610 -35.019 1.00 79.62 72 LYS A O 1
ATOM 598 N N . HIS A 1 73 ? 19.936 9.308 -33.232 1.00 73.75 73 HIS A N 1
ATOM 599 C CA . HIS A 1 73 ? 21.300 8.955 -33.622 1.00 73.75 73 HIS A CA 1
ATOM 600 C C . HIS A 1 73 ? 21.312 8.164 -34.939 1.00 73.75 73 HIS A C 1
ATOM 602 O O . HIS A 1 73 ? 22.004 8.547 -35.882 1.00 73.75 73 HIS A O 1
ATOM 608 N N . ALA A 1 74 ? 20.472 7.133 -35.039 1.00 72.06 74 ALA A N 1
ATOM 609 C CA . ALA A 1 74 ? 20.307 6.312 -36.232 1.00 72.06 74 ALA A CA 1
ATOM 610 C C . ALA A 1 74 ? 19.874 7.131 -37.459 1.00 72.06 74 ALA A C 1
ATOM 612 O O . ALA A 1 74 ? 20.467 7.004 -38.530 1.00 72.06 74 ALA A O 1
ATOM 613 N N . ASN A 1 75 ? 18.887 8.017 -37.291 1.00 69.94 75 ASN A N 1
ATOM 614 C CA . ASN A 1 75 ? 18.390 8.876 -38.366 1.00 69.94 75 ASN A CA 1
ATOM 615 C C . ASN A 1 75 ? 19.436 9.905 -38.824 1.00 69.94 75 ASN A C 1
ATOM 617 O O . ASN A 1 75 ? 19.544 10.174 -40.017 1.00 69.94 75 ASN A O 1
ATOM 621 N N . THR A 1 76 ? 20.226 10.455 -37.895 1.00 76.50 76 THR A N 1
ATOM 622 C CA . THR A 1 76 ? 21.297 11.419 -38.211 1.00 76.50 76 THR A CA 1
ATOM 623 C C . THR A 1 76 ? 22.432 10.774 -39.006 1.00 76.50 76 THR A C 1
ATOM 625 O O . THR A 1 76 ? 22.978 11.392 -39.913 1.00 76.50 76 THR A O 1
ATOM 628 N N . GLN A 1 77 ? 22.794 9.532 -38.680 1.00 68.50 77 GLN A N 1
ATOM 629 C CA . GLN A 1 77 ? 23.937 8.846 -39.287 1.00 68.50 77 GLN A CA 1
ATOM 630 C C . GLN A 1 77 ? 23.599 8.193 -40.644 1.00 68.50 77 GLN A C 1
ATOM 632 O O . GLN A 1 77 ? 24.518 7.774 -41.344 1.00 68.50 77 GLN A O 1
ATOM 637 N N . GLN A 1 78 ? 22.310 8.059 -41.016 1.00 64.25 78 GLN A N 1
ATOM 638 C CA . GLN A 1 78 ? 21.777 7.344 -42.205 1.00 64.25 78 GLN A CA 1
ATOM 639 C C . GLN A 1 78 ? 22.257 5.883 -42.397 1.00 64.25 78 GLN A C 1
ATOM 641 O O . GLN A 1 78 ? 21.780 5.171 -43.280 1.00 64.25 78 GLN A O 1
ATOM 646 N N . ARG A 1 79 ? 23.165 5.409 -41.542 1.00 66.12 79 ARG A N 1
ATOM 647 C CA . ARG A 1 79 ? 23.655 4.045 -41.381 1.00 66.12 79 ARG A CA 1
ATOM 648 C C . ARG A 1 79 ? 23.880 3.817 -39.893 1.00 66.12 79 ARG A C 1
ATOM 650 O O . ARG A 1 79 ? 24.649 4.531 -39.260 1.00 66.12 79 ARG A O 1
ATOM 657 N N . VAL A 1 80 ? 23.232 2.799 -39.340 1.00 64.56 80 VAL A N 1
ATOM 658 C CA . VAL A 1 80 ? 23.525 2.338 -37.981 1.00 64.56 80 VAL A CA 1
ATOM 659 C C . VAL A 1 80 ? 24.650 1.319 -38.086 1.00 64.56 80 VAL A C 1
ATOM 661 O O . VAL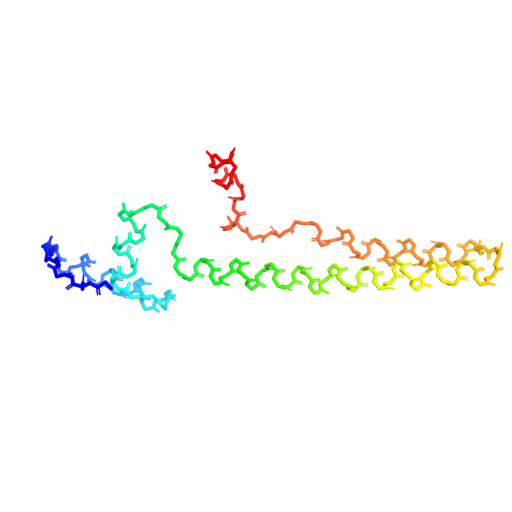 A 1 80 ? 24.456 0.236 -38.636 1.00 64.56 80 VAL A O 1
ATOM 664 N N . GLY A 1 81 ? 25.841 1.677 -37.608 1.00 70.75 81 GLY A N 1
ATOM 665 C CA . GLY A 1 81 ? 26.949 0.732 -37.508 1.00 70.75 81 GLY A CA 1
ATOM 666 C C . GLY A 1 81 ? 26.623 -0.392 -36.522 1.00 70.75 81 GLY A C 1
ATOM 667 O O . GLY A 1 81 ? 25.918 -0.183 -35.534 1.00 70.75 81 GLY A O 1
ATOM 668 N N . GLU A 1 82 ? 27.163 -1.587 -36.763 1.00 71.88 82 GLU A N 1
ATOM 669 C CA . GLU A 1 82 ? 26.927 -2.769 -35.922 1.00 71.88 82 GLU A CA 1
ATOM 670 C C . GLU A 1 82 ? 27.282 -2.521 -34.443 1.00 71.88 82 GLU A C 1
ATOM 672 O O . GLU A 1 82 ? 26.605 -3.020 -33.548 1.00 71.88 82 GLU A O 1
ATOM 677 N N . ALA A 1 83 ? 28.291 -1.683 -34.181 1.00 73.56 83 ALA A N 1
ATOM 678 C CA . ALA A 1 83 ? 28.689 -1.272 -32.836 1.00 73.56 83 ALA A CA 1
ATOM 679 C C . ALA A 1 83 ? 27.581 -0.496 -32.097 1.00 73.56 83 ALA A C 1
ATOM 681 O O . ALA A 1 83 ? 27.243 -0.854 -30.972 1.00 73.56 83 ALA A O 1
ATOM 682 N N . SER A 1 84 ? 26.955 0.495 -32.742 1.00 68.38 84 SER A N 1
ATOM 683 C CA . SER A 1 84 ? 25.859 1.288 -32.158 1.00 68.38 84 SER A CA 1
ATOM 684 C C . SER A 1 84 ? 24.613 0.437 -31.899 1.00 68.38 84 SER A C 1
ATOM 686 O O . SER A 1 84 ? 23.920 0.610 -30.900 1.00 68.38 84 SER A O 1
ATOM 688 N N . LEU A 1 85 ? 24.336 -0.521 -32.788 1.00 71.88 85 LEU A N 1
ATOM 689 C CA . LEU A 1 85 ? 23.234 -1.477 -32.651 1.00 71.88 85 LEU A CA 1
ATOM 690 C C . LEU A 1 85 ? 23.480 -2.457 -31.492 1.00 71.88 85 LEU A C 1
ATOM 692 O O . LEU A 1 85 ? 22.559 -2.808 -30.754 1.00 71.88 85 LEU A O 1
ATOM 696 N N . ARG A 1 86 ? 24.734 -2.877 -31.305 1.00 75.31 86 ARG A N 1
ATOM 697 C CA . ARG A 1 86 ? 25.161 -3.734 -30.196 1.00 75.31 86 ARG A CA 1
ATOM 698 C C . ARG A 1 86 ? 25.079 -2.996 -28.858 1.00 75.31 86 ARG A C 1
ATOM 700 O O . ARG A 1 86 ? 24.513 -3.539 -27.918 1.00 75.31 86 ARG A O 1
ATOM 707 N N . GLU A 1 87 ? 25.540 -1.749 -28.796 1.00 75.00 87 GLU A N 1
ATOM 708 C CA . GLU A 1 87 ? 25.450 -0.895 -27.603 1.00 75.00 87 GLU A CA 1
ATOM 709 C C . GLU A 1 87 ? 23.990 -0.622 -27.200 1.00 75.00 87 GLU A C 1
ATOM 711 O O . GLU A 1 87 ? 23.625 -0.759 -26.032 1.00 75.00 87 GLU A O 1
ATOM 716 N N . PHE A 1 88 ? 23.112 -0.355 -28.172 1.00 72.94 88 PHE A N 1
ATOM 717 C CA . PHE A 1 88 ? 21.675 -0.217 -27.928 1.00 72.94 88 PHE A CA 1
ATOM 718 C C . PHE A 1 88 ? 21.028 -1.506 -27.406 1.00 72.94 88 PHE A C 1
ATOM 720 O O . PHE A 1 88 ? 20.238 -1.463 -26.463 1.00 72.94 88 PHE A O 1
ATOM 727 N N . ASN A 1 89 ? 21.384 -2.661 -27.974 1.00 75.25 89 ASN A N 1
ATOM 728 C CA . ASN A 1 89 ? 20.893 -3.952 -27.494 1.00 75.25 89 ASN A CA 1
ATOM 729 C C . ASN A 1 89 ? 21.377 -4.270 -26.070 1.00 75.25 89 ASN A C 1
ATOM 731 O O . ASN A 1 89 ? 20.612 -4.833 -25.289 1.00 75.25 89 ASN A O 1
ATOM 735 N N . GLU A 1 90 ? 22.600 -3.884 -25.697 1.00 75.44 90 GLU A N 1
ATOM 736 C CA . GLU A 1 90 ? 23.082 -4.027 -24.317 1.00 75.44 90 GLU A CA 1
ATOM 737 C C . GLU A 1 90 ? 22.332 -3.104 -23.344 1.00 75.44 90 GLU A C 1
ATOM 739 O O . GLU A 1 90 ? 21.924 -3.548 -22.269 1.00 75.44 90 GLU A O 1
ATOM 744 N N . LEU A 1 91 ? 22.036 -1.861 -23.739 1.00 71.00 91 LEU A N 1
ATOM 745 C CA . LEU A 1 91 ? 21.180 -0.965 -22.951 1.00 71.00 91 LEU A CA 1
ATOM 746 C C . LEU A 1 91 ? 19.750 -1.519 -22.802 1.00 71.00 91 LEU A C 1
ATOM 748 O O . LEU A 1 91 ? 19.176 -1.451 -21.716 1.00 71.00 91 LEU A O 1
ATOM 752 N N . LEU A 1 92 ? 19.179 -2.127 -23.848 1.00 70.25 92 LEU A N 1
ATOM 753 C CA . LEU A 1 92 ? 17.864 -2.780 -23.787 1.00 70.25 92 LEU A CA 1
ATOM 754 C C . LEU A 1 92 ? 17.849 -4.025 -22.887 1.00 70.25 92 LEU A C 1
ATOM 756 O O . LEU A 1 92 ? 16.858 -4.263 -22.192 1.00 70.25 92 LEU A O 1
ATOM 760 N N . LYS A 1 93 ? 18.930 -4.813 -22.854 1.00 70.62 93 LYS A N 1
ATOM 761 C CA . LYS A 1 93 ? 19.050 -5.963 -21.940 1.00 70.62 93 LYS A CA 1
ATOM 762 C C . LYS A 1 93 ? 19.033 -5.534 -20.477 1.00 70.62 93 LYS A C 1
ATOM 764 O O . LYS A 1 93 ? 18.396 -6.201 -19.666 1.00 70.62 93 LYS A O 1
ATOM 769 N N . GLN A 1 94 ? 19.653 -4.401 -20.143 1.00 64.94 94 GLN A N 1
ATOM 770 C CA . GLN A 1 94 ? 19.576 -3.845 -18.788 1.00 64.94 94 GLN A CA 1
ATOM 771 C C . GLN A 1 94 ? 18.134 -3.485 -18.404 1.00 64.94 94 GLN A C 1
ATOM 773 O O . GLN A 1 94 ? 17.749 -3.669 -17.257 1.00 64.94 94 GLN A O 1
ATOM 778 N N . VAL A 1 95 ? 17.303 -3.061 -19.363 1.00 61.25 95 VAL A N 1
ATOM 779 C CA . VAL A 1 95 ? 15.871 -2.789 -19.142 1.00 61.25 95 VAL A CA 1
ATOM 780 C C . VAL A 1 95 ? 15.050 -4.081 -18.967 1.00 61.25 95 VAL A C 1
ATOM 782 O O . VAL A 1 95 ? 14.094 -4.092 -18.193 1.00 61.25 95 VAL A O 1
ATOM 785 N N . GLN A 1 96 ? 15.417 -5.189 -19.627 1.00 57.44 96 GLN A N 1
ATOM 786 C CA . GLN A 1 96 ? 14.711 -6.479 -19.499 1.00 57.44 96 GLN A CA 1
ATOM 787 C C . GLN A 1 96 ? 14.819 -7.116 -18.106 1.00 57.44 96 GLN A C 1
ATOM 789 O O . GLN A 1 96 ? 13.883 -7.801 -17.694 1.00 57.44 96 GLN A O 1
ATOM 794 N N . ILE A 1 97 ? 15.907 -6.868 -17.371 1.00 55.56 97 ILE A N 1
ATOM 795 C CA . ILE A 1 97 ? 16.136 -7.427 -16.024 1.00 55.56 97 ILE A CA 1
ATOM 796 C C . ILE A 1 97 ? 15.098 -6.914 -15.003 1.00 55.56 97 ILE A C 1
ATOM 798 O O . ILE A 1 97 ? 14.890 -7.536 -13.967 1.00 55.56 97 ILE A O 1
ATOM 802 N N . PHE A 1 98 ? 14.378 -5.831 -15.315 1.00 53.12 98 PHE A N 1
ATOM 803 C CA . PHE A 1 98 ? 13.381 -5.227 -14.427 1.00 53.12 98 PHE A CA 1
ATOM 804 C C . PHE A 1 98 ? 11.937 -5.682 -14.684 1.00 53.12 98 PHE A C 1
ATOM 806 O O . PHE A 1 98 ? 11.015 -5.201 -14.023 1.00 53.12 98 PHE A O 1
ATOM 813 N N . LYS A 1 99 ? 11.707 -6.633 -15.603 1.00 49.09 99 LYS A N 1
ATOM 814 C CA . LYS A 1 99 ? 10.432 -7.357 -15.628 1.00 49.09 99 LYS A CA 1
ATOM 815 C C . LYS A 1 99 ? 10.415 -8.335 -14.456 1.00 49.09 99 LYS A C 1
ATOM 817 O O . LYS A 1 99 ? 11.198 -9.274 -14.438 1.00 49.09 99 LYS A O 1
ATOM 822 N N . ILE A 1 100 ? 9.435 -8.142 -13.574 1.00 48.88 100 ILE A N 1
ATOM 823 C CA . ILE A 1 100 ? 9.054 -8.945 -12.399 1.00 48.88 100 ILE A CA 1
ATOM 824 C C . ILE A 1 100 ? 9.554 -8.324 -11.085 1.00 48.88 100 ILE A C 1
ATOM 826 O O . ILE A 1 100 ? 10.697 -8.534 -10.679 1.00 48.88 100 ILE A O 1
ATOM 830 N N . PRO A 1 101 ? 8.676 -7.621 -10.348 1.00 48.84 101 PRO A N 1
ATOM 831 C CA . PRO A 1 101 ? 8.871 -7.432 -8.923 1.00 48.84 101 PRO A CA 1
ATOM 832 C C . PRO A 1 101 ? 8.812 -8.812 -8.257 1.00 48.84 101 PRO A C 1
ATOM 834 O O . PRO A 1 101 ? 7.749 -9.421 -8.155 1.00 48.84 101 PRO A O 1
ATOM 837 N N . THR A 1 102 ? 9.943 -9.318 -7.773 1.00 45.66 102 THR A N 1
ATOM 838 C CA . THR A 1 102 ? 9.986 -10.355 -6.730 1.00 45.66 102 THR A CA 1
ATOM 839 C C . THR A 1 102 ? 9.562 -9.741 -5.395 1.00 45.66 102 THR A C 1
ATOM 841 O O . THR A 1 102 ? 10.339 -9.648 -4.448 1.00 45.66 102 THR A O 1
ATOM 844 N N . SER A 1 103 ? 8.319 -9.274 -5.329 1.00 42.31 103 SER A N 1
ATOM 845 C CA . SER A 1 103 ? 7.649 -8.880 -4.096 1.00 42.31 103 SER A CA 1
ATOM 846 C C . SER A 1 103 ? 6.450 -9.816 -3.940 1.00 42.31 103 SER A C 1
ATOM 848 O O . SER A 1 103 ? 5.502 -9.695 -4.715 1.00 42.31 103 SER A O 1
ATOM 850 N N . PRO A 1 104 ? 6.472 -10.764 -2.984 1.00 43.88 104 PRO A N 1
ATOM 851 C CA . PRO A 1 104 ? 5.401 -11.750 -2.794 1.00 43.88 104 PRO A CA 1
ATOM 852 C C . PRO A 1 104 ? 4.011 -11.153 -2.514 1.00 43.88 104 PRO A C 1
ATOM 854 O O . PRO A 1 104 ? 3.028 -11.885 -2.501 1.00 43.88 104 PRO A O 1
ATOM 857 N N . GLU A 1 105 ? 3.917 -9.844 -2.276 1.00 44.56 105 GLU A N 1
ATOM 858 C CA . GLU A 1 105 ? 2.720 -9.199 -1.732 1.00 44.56 105 GLU A CA 1
ATOM 859 C C . GLU A 1 105 ? 1.848 -8.484 -2.776 1.00 44.56 105 GLU A C 1
ATOM 861 O O . GLU A 1 105 ? 0.750 -8.053 -2.443 1.00 44.56 105 GLU A O 1
ATOM 866 N N . LEU A 1 106 ? 2.261 -8.406 -4.048 1.00 46.97 106 LEU A N 1
ATOM 867 C CA . LEU A 1 106 ? 1.431 -7.821 -5.111 1.00 46.97 106 LEU A CA 1
ATOM 868 C C . LEU A 1 106 ? 0.993 -8.886 -6.123 1.00 46.97 106 LEU A C 1
ATOM 870 O O . LEU A 1 106 ? 1.380 -8.889 -7.292 1.00 46.97 106 LEU A O 1
ATOM 874 N N . ASN A 1 107 ? 0.182 -9.835 -5.659 1.00 41.62 107 ASN A N 1
ATOM 875 C CA . ASN A 1 107 ? -0.470 -10.796 -6.538 1.00 41.62 107 ASN A CA 1
ATOM 876 C C . ASN A 1 107 ? -1.562 -10.069 -7.345 1.00 41.62 107 ASN A C 1
ATOM 878 O O . ASN A 1 107 ? -2.699 -9.946 -6.902 1.00 41.62 107 ASN A O 1
ATOM 882 N N . MET A 1 108 ? -1.222 -9.598 -8.549 1.00 45.66 108 MET A N 1
ATOM 883 C CA . MET A 1 108 ? -2.142 -8.927 -9.488 1.00 45.66 108 MET A CA 1
ATOM 884 C C . MET A 1 108 ? -3.317 -9.806 -9.978 1.00 45.66 108 MET A C 1
ATOM 886 O O . MET A 1 108 ? -4.085 -9.387 -10.840 1.00 45.66 108 MET A O 1
ATOM 890 N N . ARG A 1 109 ? -3.494 -11.021 -9.440 1.00 42.00 109 ARG A N 1
ATOM 891 C CA . ARG A 1 109 ? -4.617 -11.916 -9.760 1.00 42.00 109 ARG A CA 1
ATOM 892 C C . ARG A 1 109 ? -5.948 -11.531 -9.108 1.00 42.00 109 ARG A C 1
ATOM 894 O O . ARG A 1 109 ? -6.956 -12.111 -9.482 1.00 42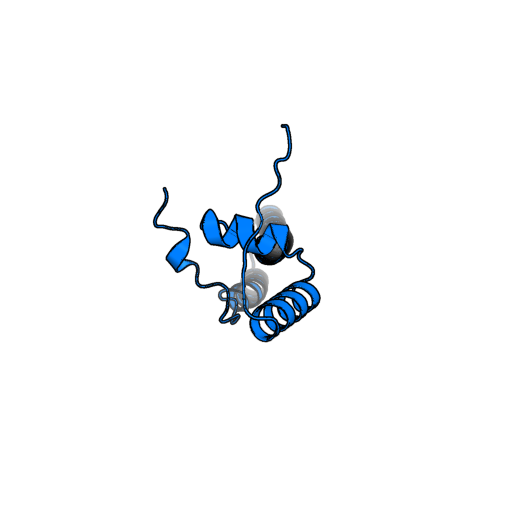.00 109 ARG A O 1
ATOM 901 N N . THR A 1 110 ? -5.993 -10.566 -8.190 1.00 40.06 110 THR A N 1
ATOM 902 C CA . THR A 1 110 ? -7.264 -10.087 -7.607 1.00 40.06 110 THR A CA 1
ATOM 903 C C . THR A 1 110 ? -7.825 -8.829 -8.276 1.00 40.06 110 THR A C 1
ATOM 905 O O . THR A 1 110 ? -8.992 -8.526 -8.077 1.00 40.06 110 THR A O 1
ATOM 908 N N . LEU A 1 111 ? -7.058 -8.127 -9.120 1.00 41.97 111 LEU A N 1
ATOM 909 C CA . LEU A 1 111 ? -7.503 -6.888 -9.789 1.00 41.97 111 LEU A CA 1
ATOM 910 C C . LEU A 1 111 ? -8.164 -7.110 -11.164 1.00 41.97 111 LEU A C 1
ATOM 912 O O . LEU A 1 111 ? -8.447 -6.145 -11.864 1.00 41.97 111 LEU A O 1
ATOM 916 N N . THR A 1 112 ? -8.395 -8.360 -11.574 1.00 35.16 112 THR A N 1
ATOM 917 C CA . THR A 1 112 ? -9.000 -8.698 -12.882 1.00 35.16 112 THR A CA 1
ATOM 918 C C . THR A 1 112 ? -10.404 -9.292 -12.789 1.00 35.16 112 THR A C 1
ATOM 920 O O . THR A 1 112 ? -10.947 -9.680 -13.816 1.00 35.16 112 THR A O 1
ATOM 923 N N . ASN A 1 113 ? -11.016 -9.326 -11.600 1.00 35.06 113 ASN A N 1
ATOM 924 C CA . ASN A 1 113 ? -12.388 -9.821 -11.438 1.00 35.06 113 ASN A CA 1
ATOM 925 C C . ASN A 1 113 ? -13.470 -8.727 -11.371 1.00 35.06 113 ASN A C 1
ATOM 927 O O . ASN A 1 113 ? -14.637 -9.090 -11.307 1.00 35.06 113 ASN A O 1
ATOM 931 N N . ASP A 1 114 ? -13.119 -7.438 -11.456 1.00 39.06 114 ASP A N 1
ATOM 932 C CA . ASP A 1 114 ? -14.086 -6.323 -11.390 1.00 39.06 114 ASP A CA 1
ATOM 933 C C . ASP A 1 114 ? -13.957 -5.309 -12.551 1.00 39.06 114 ASP A C 1
ATOM 935 O O . ASP A 1 114 ? -14.099 -4.099 -12.352 1.00 39.06 114 ASP A O 1
ATOM 939 N N . LEU A 1 115 ? -13.693 -5.782 -13.776 1.00 37.59 115 LEU A N 1
ATOM 940 C CA . LEU A 1 115 ? -13.895 -5.006 -15.013 1.00 37.59 115 LEU A CA 1
ATOM 941 C C . LEU A 1 115 ? -14.564 -5.850 -16.098 1.00 37.59 115 LEU A C 1
ATOM 943 O O . LEU A 1 115 ? -14.082 -6.978 -16.340 1.00 37.59 115 LEU A O 1
#

Foldseek 3Di:
DDDDDDDDDDDPVVVVVLVVVCVVLVHDPVQVVCCVVVVHDGPSRVVVVVVVVVVVVVVVVVVVVLVVVLVVVCVVVVDDDPVSVVVSVVVVVVVVVPPDDPPPPCPVVVVPPPD